Protein AF-A0AAP1EY23-F1 (afdb_monomer)

Secondary structure (DSSP, 8-state):
-PPP-S-SS-TTHHHHHHHHHHHHHHHHHHHHHHHH-

Structure (mmCIF, N/CA/C/O backbone):
data_AF-A0AAP1EY23-F1
#
_entry.id   AF-A0AAP1EY23-F1
#
loop_
_atom_site.group_PDB
_atom_site.id
_atom_site.type_symbol
_atom_site.label_atom_id
_atom_site.label_alt_id
_atom_site.label_comp_id
_atom_site.label_asym_id
_atom_site.label_entity_id
_atom_site.label_seq_id
_atom_site.pdbx_PDB_ins_code
_atom_site.Cartn_x
_atom_site.Cartn_y
_atom_site.Cartn_z
_atom_site.occupancy
_atom_site.B_iso_or_equiv
_atom_site.auth_seq_id
_atom_site.auth_comp_id
_atom_site.auth_asym_id
_atom_site.auth_atom_id
_atom_site.pdbx_PDB_model_num
ATOM 1 N N . MET A 1 1 ? 24.545 -9.165 -22.723 1.00 65.75 1 MET A N 1
ATOM 2 C CA . MET A 1 1 ? 23.652 -8.698 -21.643 1.00 65.75 1 MET A CA 1
ATOM 3 C C . MET A 1 1 ? 22.978 -7.435 -22.148 1.00 65.75 1 MET A C 1
ATOM 5 O O . MET A 1 1 ? 23.690 -6.504 -22.497 1.00 65.75 1 MET A O 1
ATOM 9 N N . VAL A 1 2 ? 21.658 -7.445 -22.332 1.00 71.12 2 VAL A N 1
ATOM 10 C CA . VAL A 1 2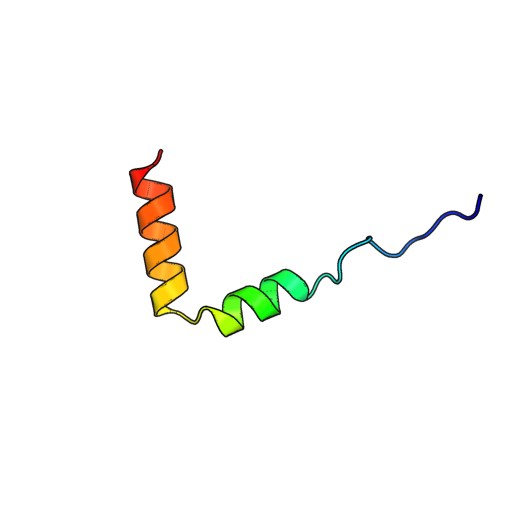 ? 20.922 -6.262 -22.807 1.00 71.12 2 VAL A CA 1
ATOM 11 C C . VAL A 1 2 ? 20.516 -5.413 -21.606 1.00 71.12 2 VAL A C 1
ATOM 13 O O . VAL A 1 2 ? 20.131 -5.951 -20.571 1.00 71.12 2 VAL A O 1
ATOM 16 N N . PHE A 1 3 ? 20.638 -4.096 -21.727 1.00 76.44 3 PHE A N 1
ATOM 17 C CA . PHE A 1 3 ? 20.149 -3.157 -20.723 1.00 76.44 3 PHE A CA 1
ATOM 18 C C . PHE A 1 3 ? 18.614 -3.105 -20.800 1.00 76.44 3 PHE A C 1
ATOM 20 O O . PHE A 1 3 ? 18.066 -2.838 -21.869 1.00 76.44 3 PHE A O 1
ATOM 27 N N . GLN A 1 4 ? 17.920 -3.399 -19.695 1.00 78.06 4 GLN A N 1
ATOM 28 C CA . GLN A 1 4 ? 16.458 -3.311 -19.598 1.00 78.06 4 GLN A CA 1
ATOM 29 C C . GLN A 1 4 ? 16.055 -2.007 -18.907 1.00 78.06 4 GLN A C 1
ATOM 31 O O . GLN A 1 4 ? 16.483 -1.728 -17.792 1.00 78.06 4 GLN A O 1
ATOM 36 N N . THR A 1 5 ? 15.206 -1.225 -19.575 1.00 77.88 5 THR A N 1
ATOM 37 C CA . THR A 1 5 ? 14.645 0.041 -19.073 1.00 77.88 5 THR A CA 1
ATOM 38 C C . THR A 1 5 ? 13.389 -0.154 -18.225 1.00 77.88 5 THR A C 1
ATOM 40 O O . THR A 1 5 ? 12.939 0.778 -17.562 1.00 77.88 5 THR A O 1
ATOM 43 N N . CYS A 1 6 ? 12.809 -1.354 -18.243 1.00 7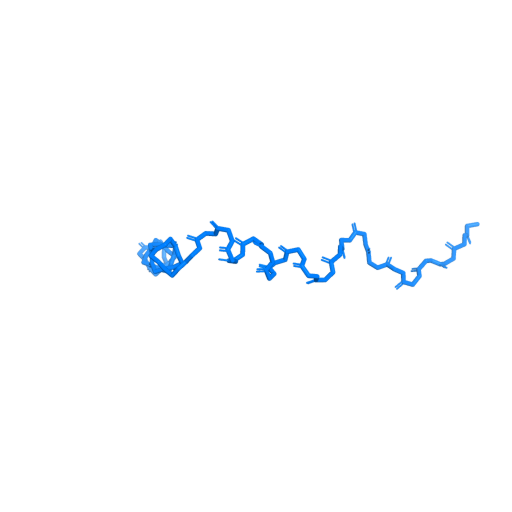8.00 6 CYS A N 1
ATOM 44 C CA . CYS A 1 6 ? 11.659 -1.693 -17.423 1.00 78.00 6 CYS A CA 1
ATOM 45 C C . CYS A 1 6 ? 12.126 -2.106 -16.029 1.00 78.00 6 CYS A C 1
ATOM 47 O O . CYS A 1 6 ? 12.956 -3.003 -15.876 1.00 78.00 6 CYS A O 1
ATOM 49 N N . LEU A 1 7 ? 11.560 -1.459 -15.012 1.00 76.25 7 LEU A N 1
ATOM 50 C CA . LEU A 1 7 ? 11.711 -1.891 -13.631 1.00 76.25 7 LEU A CA 1
ATOM 51 C C . LEU A 1 7 ? 11.150 -3.316 -13.481 1.00 76.25 7 LEU A C 1
ATOM 53 O O . LEU A 1 7 ? 10.139 -3.639 -14.108 1.00 76.25 7 LEU A O 1
ATOM 57 N N . PRO A 1 8 ? 11.746 -4.160 -12.619 1.00 78.69 8 PRO A N 1
ATOM 58 C CA . PRO A 1 8 ? 11.279 -5.531 -12.392 1.00 78.69 8 PRO A CA 1
ATOM 59 C C . PRO A 1 8 ? 9.894 -5.603 -11.719 1.00 78.69 8 PRO A C 1
ATOM 61 O O . PRO A 1 8 ? 9.374 -6.691 -11.491 1.00 78.69 8 PRO A O 1
ATOM 64 N N . CYS A 1 9 ? 9.295 -4.458 -11.386 1.00 77.50 9 CYS A N 1
ATOM 65 C CA . CYS A 1 9 ? 7.970 -4.339 -10.805 1.00 77.50 9 CYS A CA 1
ATOM 66 C C . CYS A 1 9 ? 7.174 -3.272 -11.561 1.00 77.50 9 CYS A C 1
ATOM 68 O O . CYS A 1 9 ? 7.688 -2.190 -11.854 1.00 77.50 9 CYS A O 1
ATOM 70 N N . ASP A 1 10 ? 5.913 -3.578 -11.859 1.00 84.69 10 ASP A N 1
ATOM 71 C CA . ASP A 1 10 ? 4.992 -2.630 -12.476 1.00 84.69 10 ASP A CA 1
ATOM 72 C C . ASP A 1 10 ? 4.720 -1.456 -11.513 1.00 84.69 10 ASP A C 1
ATOM 74 O O . ASP A 1 10 ? 4.320 -1.701 -10.367 1.00 84.69 10 ASP A O 1
ATOM 78 N N . PRO A 1 11 ? 4.887 -0.192 -11.949 1.00 81.62 11 PRO A N 1
ATOM 79 C CA . PRO A 1 11 ? 4.749 0.980 -11.083 1.00 81.62 11 PRO A CA 1
ATOM 80 C C . PRO A 1 11 ? 3.347 1.127 -10.476 1.00 81.62 11 PRO A C 1
ATOM 82 O O . PRO A 1 11 ? 3.195 1.721 -9.410 1.00 81.62 11 PRO A O 1
ATOM 85 N N . SER A 1 12 ? 2.313 0.547 -11.093 1.00 88.38 12 SER A N 1
ATOM 86 C 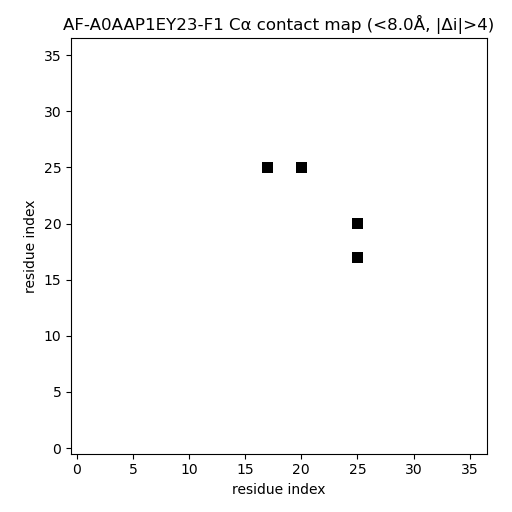CA . SER A 1 12 ? 0.949 0.565 -10.556 1.00 88.38 12 SER A CA 1
ATOM 87 C C . SER A 1 12 ? 0.689 -0.510 -9.493 1.00 88.38 12 SER A C 1
ATOM 89 O O . SER A 1 12 ? -0.404 -0.545 -8.925 1.00 88.38 12 SER A O 1
ATOM 91 N N . SER A 1 13 ? 1.663 -1.368 -9.170 1.00 88.88 13 SER A N 1
ATOM 92 C CA . SER A 1 13 ? 1.503 -2.431 -8.164 1.00 88.88 13 SER A CA 1
ATOM 93 C C . SER A 1 13 ? 1.144 -1.883 -6.785 1.00 88.88 13 SER A C 1
ATOM 95 O O . SER A 1 13 ? 0.235 -2.410 -6.145 1.00 88.88 13 SER A O 1
ATOM 97 N N . LEU A 1 14 ? 1.777 -0.785 -6.361 1.00 89.50 14 LEU A N 1
ATOM 98 C CA . LEU A 1 14 ? 1.451 -0.131 -5.090 1.00 89.50 14 LEU A CA 1
ATOM 99 C C . LEU A 1 14 ? 0.067 0.523 -5.118 1.00 89.50 14 LEU A C 1
ATOM 101 O O . LEU A 1 14 ? -0.678 0.431 -4.146 1.00 89.50 14 LEU A O 1
ATOM 105 N N . THR A 1 15 ? -0.318 1.128 -6.244 1.00 91.44 15 THR A N 1
ATOM 106 C CA . THR A 1 15 ? -1.653 1.718 -6.405 1.00 91.44 15 THR A CA 1
ATOM 107 C C . THR A 1 15 ? -2.745 0.652 -6.331 1.00 91.44 15 THR A C 1
ATOM 109 O O . THR A 1 15 ? -3.731 0.847 -5.622 1.00 91.44 15 THR A O 1
ATOM 112 N N . ARG A 1 16 ? -2.553 -0.495 -6.998 1.00 93.69 16 ARG A N 1
ATOM 113 C CA . ARG A 1 16 ? -3.483 -1.636 -6.940 1.00 93.69 16 ARG A CA 1
ATOM 114 C C . ARG A 1 16 ? -3.554 -2.247 -5.546 1.00 93.69 16 ARG A C 1
ATOM 116 O O . ARG A 1 16 ? -4.641 -2.559 -5.072 1.00 93.69 16 ARG A O 1
ATOM 123 N N . TRP A 1 17 ? -2.410 -2.409 -4.888 1.00 93.38 17 TRP A N 1
ATOM 124 C CA . TRP A 1 17 ? -2.359 -2.929 -3.525 1.00 93.38 17 TRP A CA 1
ATOM 125 C C . TRP A 1 17 ? -3.108 -2.008 -2.552 1.00 93.38 17 TRP A C 1
ATOM 127 O O . TRP A 1 17 ? -3.967 -2.483 -1.812 1.00 93.38 17 TRP A O 1
ATOM 137 N N . ARG A 1 18 ? -2.896 -0.687 -2.646 1.00 94.19 18 ARG A N 1
ATOM 138 C CA . ARG A 1 18 ? -3.630 0.307 -1.849 1.00 9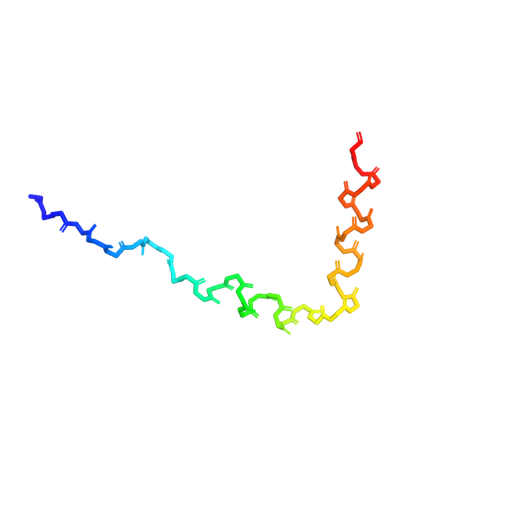4.19 18 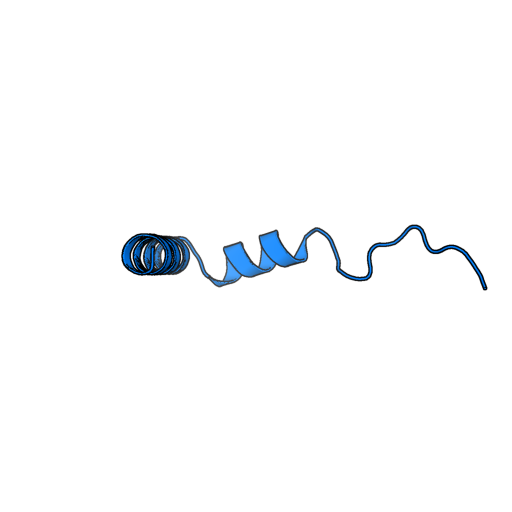ARG A CA 1
ATOM 139 C C . ARG A 1 18 ? -5.139 0.244 -2.099 1.00 94.19 18 ARG A C 1
ATOM 141 O O . ARG A 1 18 ? -5.917 0.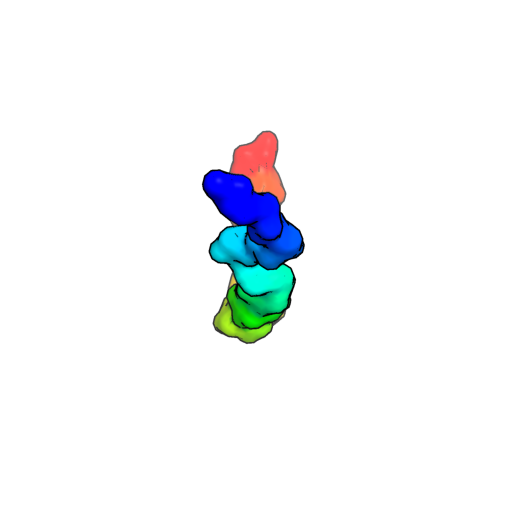270 -1.156 1.00 94.19 18 ARG A O 1
ATOM 148 N N . GLN A 1 19 ? -5.560 0.135 -3.360 1.00 94.38 19 GLN A N 1
ATOM 149 C CA . GLN A 1 19 ? -6.980 -0.012 -3.708 1.00 94.38 19 GLN A CA 1
ATOM 150 C C . GLN A 1 19 ? -7.589 -1.294 -3.136 1.00 94.38 19 GLN A C 1
ATOM 152 O O . GLN A 1 19 ? -8.730 -1.278 -2.686 1.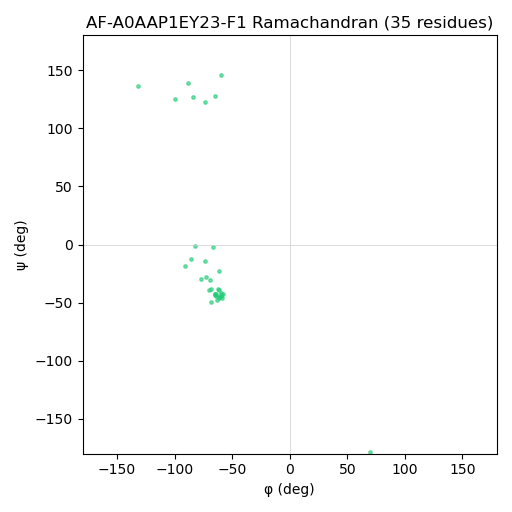00 94.38 19 GLN A O 1
ATOM 157 N N . ARG A 1 20 ? -6.835 -2.399 -3.139 1.00 94.81 20 ARG A N 1
ATOM 158 C CA . ARG A 1 20 ? -7.288 -3.681 -2.590 1.00 94.81 20 ARG A CA 1
ATOM 159 C C . ARG A 1 20 ? -7.418 -3.659 -1.069 1.00 94.81 20 ARG A C 1
ATOM 161 O O . ARG A 1 20 ? -8.264 -4.373 -0.543 1.00 94.81 20 ARG A O 1
ATOM 168 N N . LEU A 1 21 ? -6.593 -2.865 -0.393 1.00 94.50 21 LEU A N 1
ATOM 169 C CA . LEU A 1 21 ? -6.645 -2.686 1.053 1.00 94.50 21 LEU A CA 1
ATOM 170 C C . LEU A 1 21 ? -7.789 -1.751 1.490 1.00 94.50 21 LEU A C 1
ATOM 172 O O . LEU A 1 21 ? -8.352 -1.926 2.568 1.00 94.50 21 LEU A O 1
ATOM 176 N N . GLY A 1 22 ? -8.164 -0.796 0.634 1.00 95.62 22 GLY A N 1
ATOM 177 C CA . GLY A 1 22 ? -9.194 0.197 0.937 1.00 95.62 22 GLY A CA 1
ATOM 178 C C . GLY A 1 22 ? -8.744 1.212 1.994 1.00 95.62 22 GLY A C 1
ATOM 179 O O . GLY A 1 22 ? -7.606 1.185 2.460 1.00 95.62 22 GLY A O 1
ATOM 180 N N . GLU A 1 23 ? -9.632 2.138 2.360 1.00 95.44 23 GLU A N 1
ATOM 181 C CA . GLU A 1 23 ? -9.301 3.201 3.323 1.00 95.44 23 GLU A CA 1
ATOM 182 C C . GLU A 1 23 ? -9.087 2.657 4.738 1.00 95.44 23 GLU A C 1
ATOM 184 O O . GLU A 1 23 ? -8.038 2.905 5.323 1.00 95.44 23 GLU A O 1
ATOM 189 N N . ALA A 1 24 ? -10.009 1.830 5.241 1.00 95.19 24 ALA A N 1
ATOM 190 C CA . ALA A 1 24 ? -9.926 1.281 6.596 1.00 95.19 24 ALA A CA 1
ATOM 191 C C . ALA A 1 24 ? -8.628 0.488 6.842 1.00 95.19 24 ALA A C 1
ATOM 193 O O . ALA A 1 24 ? -7.981 0.653 7.872 1.00 95.19 24 ALA A O 1
ATOM 194 N N . GLY A 1 25 ? -8.198 -0.334 5.877 1.00 94.88 25 GLY A N 1
ATOM 195 C CA . GLY A 1 25 ? -6.951 -1.089 6.020 1.00 94.88 25 GLY A CA 1
ATOM 196 C C . GLY A 1 25 ? -5.697 -0.214 5.891 1.00 94.88 25 GLY A C 1
ATOM 1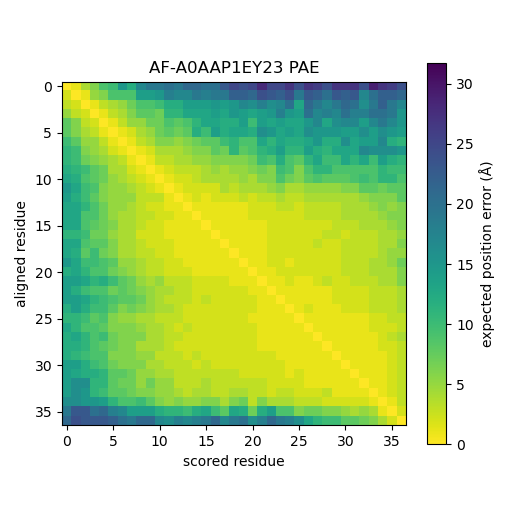97 O O . GLY A 1 25 ? -4.669 -0.519 6.493 1.00 94.88 25 GLY A O 1
ATOM 198 N N . MET A 1 26 ? -5.763 0.898 5.148 1.00 96.38 26 MET A N 1
ATOM 199 C CA . MET A 1 26 ? -4.673 1.881 5.108 1.00 96.38 26 MET A CA 1
ATOM 200 C C . MET A 1 26 ? -4.545 2.646 6.430 1.00 96.38 26 MET A C 1
ATOM 202 O O . MET A 1 26 ? -3.423 2.895 6.871 1.00 96.38 26 MET A O 1
ATOM 206 N N . GLU A 1 27 ? -5.663 2.994 7.069 1.00 96.50 27 GLU A N 1
ATOM 207 C CA . GLU A 1 27 ? -5.669 3.618 8.398 1.00 96.50 27 GLU A CA 1
ATOM 208 C C . GLU A 1 27 ? -5.108 2.676 9.471 1.00 96.50 27 GLU A C 1
ATOM 210 O O . GLU A 1 27 ? -4.282 3.095 10.284 1.00 96.50 27 GLU A O 1
ATOM 215 N N . GLU A 1 28 ? -5.474 1.392 9.434 1.00 95.81 28 GLU A N 1
ATOM 216 C CA . GLU A 1 28 ? -4.924 0.371 10.333 1.00 95.81 28 GLU A CA 1
ATOM 217 C C . GLU A 1 28 ? -3.402 0.224 10.153 1.00 95.81 28 GLU A C 1
ATOM 219 O O . GLU A 1 28 ? -2.645 0.265 11.127 1.00 95.81 28 GLU A O 1
ATOM 224 N N . LEU A 1 29 ? -2.921 0.148 8.906 1.00 95.38 29 LEU A N 1
ATOM 225 C CA . LEU A 1 29 ? -1.484 0.094 8.615 1.00 95.38 29 LEU A CA 1
ATOM 226 C C . LEU A 1 29 ? -0.729 1.337 9.090 1.00 95.38 29 LEU A C 1
ATOM 228 O O . LEU A 1 29 ? 0.397 1.222 9.586 1.00 95.38 29 LEU A O 1
ATOM 232 N N . LEU A 1 30 ? -1.328 2.519 8.948 1.00 95.19 30 LEU A N 1
ATOM 233 C CA . LEU A 1 30 ? -0.747 3.757 9.453 1.00 95.19 30 LEU A CA 1
ATOM 234 C C . LEU A 1 30 ? -0.627 3.710 10.980 1.00 95.19 30 LEU A C 1
ATOM 236 O O . LEU A 1 30 ? 0.448 3.992 11.511 1.00 95.19 30 LEU A O 1
ATOM 240 N N . ALA A 1 31 ? -1.691 3.299 11.673 1.00 96.88 31 ALA A N 1
ATOM 241 C CA . ALA A 1 31 ? -1.688 3.159 13.125 1.00 96.88 31 ALA A CA 1
ATOM 242 C C . ALA A 1 31 ? -0.607 2.174 13.594 1.00 96.88 31 ALA A C 1
ATOM 244 O O . ALA A 1 31 ? 0.163 2.495 14.499 1.00 96.88 31 ALA A O 1
ATOM 245 N N . HIS A 1 32 ? -0.482 1.009 12.951 1.00 96.12 32 HIS A N 1
ATOM 246 C CA . HIS A 1 32 ? 0.585 0.054 13.262 1.00 96.12 32 HIS A CA 1
ATOM 247 C C . HIS A 1 32 ? 1.980 0.642 13.054 1.00 96.12 32 HIS A C 1
ATOM 249 O O . HIS A 1 32 ? 2.849 0.456 13.903 1.00 96.12 32 HIS A O 1
ATOM 255 N N . THR A 1 33 ? 2.195 1.369 11.958 1.00 95.62 33 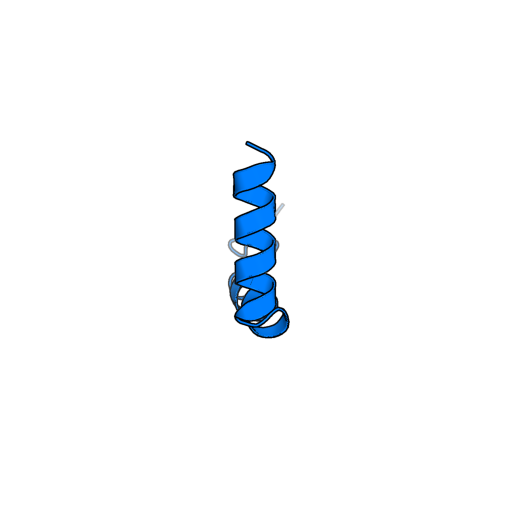THR A N 1
ATOM 256 C CA . THR A 1 33 ? 3.502 1.965 11.647 1.00 95.62 33 THR A CA 1
ATOM 257 C C . THR A 1 33 ? 3.891 3.029 12.672 1.00 95.62 33 THR A C 1
ATOM 259 O O . THR A 1 33 ? 5.029 3.039 13.131 1.00 95.62 33 THR A O 1
ATOM 262 N N . ILE A 1 34 ? 2.945 3.884 13.075 1.00 97.00 34 ILE A N 1
ATOM 263 C CA . ILE A 1 34 ? 3.161 4.913 14.104 1.00 97.00 34 ILE A CA 1
ATOM 264 C C . ILE A 1 34 ? 3.451 4.273 15.464 1.00 97.00 34 ILE A C 1
ATOM 266 O O . ILE A 1 34 ? 4.365 4.705 16.151 1.00 97.00 34 ILE A O 1
ATOM 270 N N . ASN A 1 35 ? 2.703 3.235 15.842 1.00 94.88 35 ASN A N 1
ATOM 271 C CA . ASN A 1 35 ? 2.861 2.570 17.139 1.00 94.88 35 ASN A CA 1
ATOM 272 C C . ASN A 1 35 ? 4.117 1.686 17.237 1.00 94.88 35 ASN A C 1
ATOM 274 O O . ASN A 1 35 ? 4.463 1.249 18.332 1.00 94.88 35 ASN A O 1
ATOM 278 N N . THR A 1 36 ? 4.760 1.370 16.109 1.00 86.44 36 THR A N 1
ATOM 279 C CA . THR A 1 36 ? 5.993 0.563 16.074 1.00 86.44 36 THR A CA 1
ATOM 280 C C . THR A 1 36 ? 7.260 1.429 16.137 1.00 86.44 36 THR A C 1
ATOM 282 O O . THR A 1 36 ? 8.330 0.897 16.430 1.00 86.44 36 THR A O 1
ATOM 285 N N . ALA A 1 37 ? 7.151 2.731 15.845 1.00 63.25 37 ALA A N 1
ATOM 286 C CA . ALA A 1 37 ? 8.253 3.698 15.870 1.00 63.25 37 ALA A CA 1
ATOM 287 C C . ALA A 1 37 ? 8.565 4.185 17.294 1.00 63.25 37 ALA A C 1
ATOM 289 O O . ALA A 1 37 ? 9.768 4.389 17.574 1.00 63.25 37 ALA A O 1
#

Radius of gyration: 15.24 Å; Cα contacts (8 Å, |Δi|>4): 2; chains: 1; bounding box: 34×14×40 Å

Foldseek 3Di:
DDDDPDDPDDPCPVVVVDVVCDDVSVVVVVVVVVVVD

Mean predicted aligned error: 6.56 Å

Solvent-accessible surface area (backbone atoms only — not comparable to full-atom values): 2440 Å² total; per-residue (Å²): 137,81,90,74,90,69,67,100,58,67,85,59,53,63,57,51,50,49,63,73,49,38,68,70,49,49,52,51,51,50,51,54,54,62,75,71,108

Organism: NCBI:txid347

pLDDT: mean 88.1, std 9.46, range [63.25, 97.0]

Sequence (37 aa):
MVFQTCLPCDPSSLTRWRQRLGEAGMEELLAHTINTA